Protein AF-A0A554VE42-F1 (afdb_monomer_lite)

Organism: NCBI:txid2047982

Foldseek 3Di:
DPDFDFWWKAAPPPRDIGGDDCADPPPRHNRIDTDTLVRLQVVLVVDPPVSVVVSVVRCVVRVND

Sequence (65 aa):
MEEFTGTYYICDECSHIYDYDDLCPDCGSGFVTDLNANEVKQRALNEPVSEYRRLHDMLLKHDDL

Secondary structure (DSSP, 8-state):
------EEEEETTT--EEES-SS-TTT----EEEEEHHHHHHHHTTS-HHHHHHHHHHHHHTT--

pLDDT: mean 86.84, std 11.84, range [42.41, 94.75]

Radius of gyration: 11.36 Å; chains: 1; bounding box: 24×23×32 Å

Structure (mmCIF, N/CA/C/O backbone):
data_AF-A0A554VE42-F1
#
_entry.id   AF-A0A554VE42-F1
#
loop_
_atom_site.group_PDB
_atom_site.id
_atom_site.type_symbol
_atom_site.label_atom_id
_atom_site.label_alt_id
_atom_site.label_comp_id
_atom_site.label_asym_id
_atom_site.label_entity_id
_atom_site.label_seq_id
_atom_site.pdbx_PDB_ins_code
_atom_site.Cartn_x
_atom_site.Cartn_y
_atom_site.Cartn_z
_atom_site.occupancy
_atom_site.B_iso_or_equiv
_atom_site.auth_seq_id
_atom_site.auth_comp_id
_atom_site.auth_asym_id
_atom_site.auth_atom_id
_atom_site.pdbx_PDB_model_num
ATOM 1 N N . MET A 1 1 ? 4.468 6.555 -23.825 1.00 42.41 1 MET A N 1
ATOM 2 C CA . MET A 1 1 ? 3.310 6.378 -22.933 1.00 42.41 1 MET A CA 1
ATOM 3 C C . MET A 1 1 ? 3.718 5.225 -22.058 1.00 42.41 1 MET A C 1
ATOM 5 O O . MET A 1 1 ? 3.840 4.139 -22.597 1.00 42.41 1 MET A O 1
ATOM 9 N N . GLU A 1 2 ? 4.129 5.488 -20.821 1.00 49.22 2 GLU A N 1
ATOM 10 C CA . GLU A 1 2 ? 4.485 4.409 -19.894 1.00 49.22 2 GLU A CA 1
ATOM 11 C C . GLU A 1 2 ? 3.200 3.628 -19.622 1.00 49.22 2 GLU A C 1
ATOM 13 O O . GLU A 1 2 ? 2.213 4.181 -19.132 1.00 49.22 2 GLU A O 1
ATOM 18 N N . GLU A 1 3 ? 3.165 2.405 -20.143 1.00 47.94 3 GLU A N 1
ATOM 19 C CA . GLU A 1 3 ? 2.017 1.519 -20.056 1.00 47.94 3 GLU A CA 1
ATOM 20 C C . GLU A 1 3 ? 1.875 1.073 -18.602 1.00 47.94 3 GLU A C 1
ATOM 22 O O . GLU A 1 3 ? 2.797 0.547 -17.993 1.00 47.94 3 GLU A O 1
ATOM 27 N N . PHE A 1 4 ? 0.707 1.363 -18.050 1.00 53.00 4 PHE A N 1
ATOM 28 C CA . PHE A 1 4 ? 0.260 0.978 -16.720 1.00 53.00 4 PHE A CA 1
ATOM 29 C C . PHE A 1 4 ? 0.294 -0.549 -16.578 1.00 53.00 4 PHE A C 1
ATOM 31 O O . PHE A 1 4 ? -0.392 -1.220 -17.354 1.00 53.00 4 PHE A O 1
ATOM 38 N N . THR A 1 5 ? 1.030 -1.104 -15.605 1.00 58.16 5 THR A N 1
ATOM 39 C CA . THR A 1 5 ? 1.027 -2.565 -15.389 1.00 58.16 5 THR A CA 1
ATOM 40 C C . THR A 1 5 ? 0.576 -3.014 -13.998 1.00 58.16 5 THR A C 1
ATOM 42 O O . THR A 1 5 ? -0.133 -4.019 -13.918 1.00 58.16 5 THR A O 1
ATOM 45 N N . GLY A 1 6 ? 0.858 -2.273 -12.920 1.00 63.25 6 GLY A N 1
ATOM 46 C CA . GLY A 1 6 ? 0.417 -2.655 -11.572 1.00 63.25 6 GLY A CA 1
ATOM 47 C C . GLY A 1 6 ? -0.948 -2.095 -11.155 1.00 63.25 6 GLY A C 1
ATOM 48 O O . GLY A 1 6 ? -1.163 -0.880 -11.147 1.00 63.25 6 GLY A O 1
ATOM 49 N N . THR A 1 7 ? -1.861 -2.985 -10.749 1.00 80.50 7 THR A N 1
ATOM 50 C CA . THR A 1 7 ? -3.012 -2.642 -9.892 1.00 80.50 7 THR A CA 1
ATOM 51 C C . THR A 1 7 ? -2.645 -2.989 -8.454 1.00 80.50 7 THR A C 1
ATOM 53 O O . THR A 1 7 ? -2.296 -4.132 -8.164 1.00 80.50 7 THR A O 1
ATOM 56 N N . TYR A 1 8 ? -2.699 -1.996 -7.575 1.00 90.94 8 TYR A N 1
ATOM 57 C CA . TYR A 1 8 ? -2.390 -2.111 -6.153 1.00 90.94 8 TYR A CA 1
ATOM 58 C C . TYR A 1 8 ? -3.670 -1.964 -5.342 1.00 90.94 8 TYR A C 1
ATOM 60 O O . TYR A 1 8 ? -4.624 -1.343 -5.805 1.00 90.94 8 TYR A O 1
ATOM 68 N N . TYR A 1 9 ? -3.681 -2.465 -4.112 1.00 93.25 9 TYR A N 1
ATOM 69 C CA . TYR A 1 9 ? -4.824 -2.321 -3.221 1.00 93.25 9 TYR A CA 1
ATOM 70 C C . TYR A 1 9 ? -4.490 -1.514 -1.992 1.00 93.25 9 TYR A C 1
ATOM 72 O O . TYR A 1 9 ? -3.432 -1.681 -1.396 1.00 93.25 9 TYR A O 1
ATOM 80 N N . ILE A 1 10 ? -5.425 -0.656 -1.591 1.00 93.75 10 ILE A N 1
ATOM 81 C CA . ILE A 1 10 ? -5.463 -0.093 -0.248 1.00 93.75 10 ILE A CA 1
ATOM 82 C C . ILE A 1 10 ? -6.653 -0.670 0.503 1.00 93.75 10 ILE A C 1
ATOM 84 O O . ILE A 1 10 ? -7.770 -0.682 -0.002 1.00 93.75 10 ILE A O 1
ATOM 88 N N . CYS A 1 11 ? -6.416 -1.158 1.716 1.00 94.50 11 CYS A N 1
ATOM 89 C CA . CYS A 1 11 ? -7.490 -1.591 2.594 1.00 94.50 11 CYS A CA 1
ATOM 90 C C . CYS A 1 11 ? -8.228 -0.384 3.179 1.00 94.50 11 CYS A C 1
ATOM 92 O O . CYS A 1 11 ? -7.601 0.482 3.785 1.00 94.50 11 CYS A O 1
ATOM 94 N N . ASP A 1 12 ? -9.555 -0.361 3.086 1.00 92.69 12 ASP A N 1
ATOM 95 C CA . ASP A 1 12 ? -10.353 0.760 3.598 1.00 92.69 12 ASP A CA 1
ATOM 96 C C . ASP A 1 12 ? -10.426 0.785 5.139 1.00 92.69 12 ASP A C 1
ATOM 98 O O . ASP A 1 12 ? -10.638 1.838 5.737 1.00 92.69 12 ASP A O 1
ATOM 102 N N . GLU A 1 13 ? -10.191 -0.357 5.794 1.00 93.88 13 GLU A N 1
ATOM 103 C CA . GLU A 1 13 ? -10.283 -0.499 7.255 1.00 93.88 13 GLU A CA 1
ATOM 104 C C . GLU A 1 13 ? -8.987 -0.097 7.974 1.00 93.88 13 GLU A C 1
ATOM 106 O O . GLU A 1 13 ? -9.025 0.573 9.006 1.00 93.88 13 GLU A O 1
ATOM 111 N N . CYS A 1 14 ? -7.826 -0.504 7.445 1.00 91.75 14 CYS A N 1
ATOM 112 C CA . CYS A 1 14 ? -6.524 -0.239 8.071 1.00 91.75 14 CYS A CA 1
ATOM 113 C C . CYS A 1 14 ? -5.590 0.644 7.233 1.00 91.75 14 CYS A C 1
ATOM 115 O O . CYS A 1 14 ? -4.475 0.923 7.664 1.00 91.75 14 CYS A O 1
ATOM 117 N N . SER A 1 15 ? -6.025 1.094 6.049 1.00 91.69 15 SER A N 1
ATOM 118 C CA . SER A 1 15 ? -5.229 1.906 5.112 1.00 91.69 15 SER A CA 1
ATOM 119 C C . SER A 1 15 ? -3.922 1.251 4.644 1.00 91.69 15 SER A C 1
ATOM 121 O O . SER A 1 15 ? -3.061 1.922 4.078 1.00 91.69 15 SER A O 1
ATOM 123 N N . HIS A 1 16 ? -3.771 -0.063 4.836 1.00 92.38 16 HIS A N 1
ATOM 124 C CA . HIS A 1 16 ? -2.602 -0.804 4.378 1.00 92.38 16 HIS A CA 1
ATOM 125 C C . HIS A 1 16 ? -2.607 -0.923 2.853 1.00 92.38 16 HIS A C 1
ATOM 127 O O . HIS A 1 16 ? -3.595 -1.384 2.282 1.00 92.38 16 HIS A O 1
ATOM 133 N N . ILE A 1 17 ? -1.503 -0.528 2.212 1.00 93.94 17 ILE A N 1
ATOM 134 C CA . ILE A 1 17 ? -1.309 -0.657 0.761 1.00 93.94 17 ILE A CA 1
ATOM 135 C C . ILE A 1 17 ? -0.508 -1.928 0.455 1.00 93.94 17 ILE A C 1
ATOM 137 O O . ILE A 1 17 ? 0.546 -2.154 1.053 1.00 93.94 17 ILE A O 1
ATOM 141 N N . TYR A 1 18 ? -0.972 -2.751 -0.473 1.00 91.19 18 TYR A N 1
ATOM 142 C CA . TYR A 1 18 ? -0.357 -4.030 -0.817 1.00 91.19 18 TYR A CA 1
ATOM 143 C C . TYR A 1 18 ? -0.611 -4.393 -2.285 1.00 91.19 18 TYR A C 1
ATOM 145 O O . TYR A 1 18 ? -1.347 -3.706 -2.995 1.00 91.19 18 TYR A O 1
ATOM 153 N N . ASP A 1 19 ? 0.061 -5.446 -2.745 1.00 88.06 19 ASP A N 1
ATOM 154 C CA . ASP A 1 19 ? -0.136 -6.011 -4.080 1.00 88.06 19 ASP A CA 1
ATOM 155 C C . ASP A 1 19 ? -1.533 -6.626 -4.232 1.00 88.06 19 ASP A C 1
ATOM 157 O O . ASP A 1 19 ? -2.251 -6.807 -3.253 1.00 88.06 19 ASP A O 1
ATOM 161 N N . TYR A 1 20 ? -1.920 -6.972 -5.460 1.00 80.81 20 TYR A N 1
ATOM 162 C CA . TYR A 1 20 ? -3.170 -7.686 -5.708 1.00 80.81 20 TYR A CA 1
ATOM 163 C C . TYR A 1 20 ? -3.243 -8.983 -4.878 1.00 80.81 20 TYR A C 1
ATOM 165 O O . TYR A 1 20 ? -2.482 -9.921 -5.121 1.00 80.81 20 TYR A O 1
ATOM 173 N N . ASP A 1 21 ? -4.173 -9.034 -3.924 1.00 80.69 21 ASP A N 1
ATOM 174 C CA . ASP A 1 21 ? -4.485 -10.193 -3.084 1.00 80.69 21 ASP A CA 1
ATOM 175 C C . ASP A 1 21 ? -5.995 -10.200 -2.770 1.00 80.69 21 ASP A C 1
ATOM 177 O O . ASP A 1 21 ? -6.660 -9.170 -2.903 1.00 80.69 21 ASP A O 1
ATOM 181 N N . ASP A 1 22 ? -6.548 -11.351 -2.376 1.00 80.75 22 ASP A N 1
ATOM 182 C CA . ASP A 1 22 ? -7.990 -11.507 -2.125 1.00 80.75 22 ASP A CA 1
ATOM 183 C C . ASP A 1 22 ? -8.442 -10.751 -0.863 1.00 80.75 22 ASP A C 1
ATOM 185 O O . ASP A 1 22 ? -9.600 -10.339 -0.758 1.00 80.75 22 ASP A O 1
ATOM 189 N N . LEU A 1 23 ? -7.546 -10.598 0.118 1.00 89.88 23 LEU A N 1
ATOM 190 C CA . LEU A 1 23 ? -7.809 -9.939 1.396 1.00 89.88 23 LEU A CA 1
ATOM 191 C C . LEU A 1 23 ? -6.598 -9.117 1.839 1.00 89.88 23 LEU A C 1
ATOM 193 O O . LEU A 1 23 ? -5.451 -9.441 1.542 1.00 89.88 23 LEU A O 1
ATOM 197 N N . CYS A 1 24 ? -6.845 -8.096 2.657 1.00 92.25 24 CYS A N 1
ATOM 198 C CA . CYS A 1 24 ? -5.773 -7.322 3.262 1.00 92.25 24 CYS A CA 1
ATOM 199 C C . CYS A 1 24 ? -4.879 -8.221 4.136 1.00 92.25 24 CYS A C 1
ATOM 201 O O . CYS A 1 24 ? -5.375 -8.783 5.114 1.00 92.25 24 CYS A O 1
ATOM 203 N N . PRO A 1 25 ? -3.558 -8.291 3.897 1.00 90.19 25 PRO A N 1
ATOM 204 C CA . PRO A 1 25 ? -2.664 -9.173 4.649 1.00 90.19 25 PRO A CA 1
ATOM 205 C C . PRO A 1 25 ? -2.496 -8.758 6.117 1.00 90.19 25 PRO A C 1
ATOM 207 O O . PRO A 1 25 ? -2.162 -9.589 6.956 1.00 90.19 25 PRO 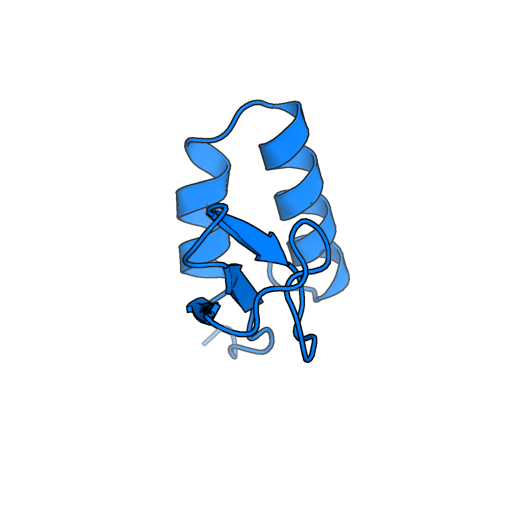A O 1
ATOM 210 N N . ASP A 1 26 ? -2.730 -7.481 6.432 1.00 90.62 26 ASP A N 1
ATOM 211 C CA . ASP A 1 26 ? -2.583 -6.948 7.789 1.00 90.62 26 ASP A CA 1
ATOM 212 C C . ASP A 1 26 ? -3.814 -7.215 8.679 1.00 90.62 26 ASP A C 1
ATOM 214 O O . ASP A 1 26 ? -3.687 -7.737 9.785 1.00 90.62 26 ASP A O 1
ATOM 218 N N . CYS A 1 27 ? -5.024 -6.913 8.188 1.00 92.25 27 CYS A N 1
ATOM 219 C CA . CYS A 1 27 ? -6.260 -7.019 8.975 1.00 92.25 27 CYS A CA 1
ATOM 220 C C . CYS A 1 27 ? -7.242 -8.111 8.508 1.00 92.25 27 CYS A C 1
ATOM 222 O O . CYS A 1 27 ? -8.217 -8.389 9.205 1.00 92.25 27 CYS A O 1
ATOM 224 N N . GLY A 1 28 ? -7.018 -8.725 7.343 1.00 91.06 28 GLY A N 1
ATOM 225 C CA . GLY A 1 28 ? -7.893 -9.744 6.751 1.00 91.06 28 GLY A CA 1
ATOM 226 C C . GLY A 1 28 ? -9.191 -9.213 6.131 1.00 91.06 28 GLY A C 1
ATOM 227 O O . GLY A 1 28 ? -10.067 -10.009 5.800 1.00 91.06 28 GLY A O 1
ATOM 228 N N . SER A 1 29 ? -9.354 -7.892 5.996 1.00 91.94 29 SER 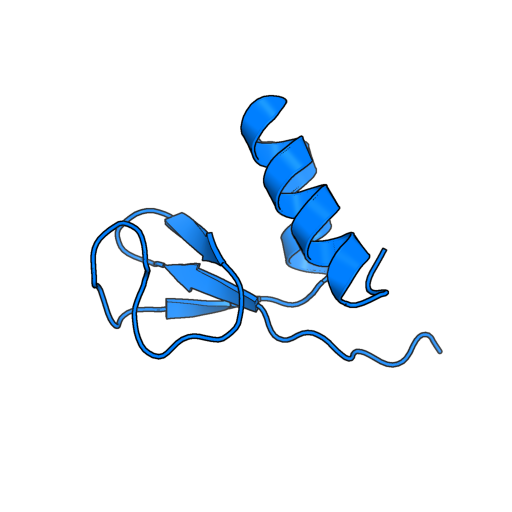A N 1
ATOM 229 C CA . SER A 1 29 ? -10.545 -7.290 5.382 1.00 91.94 29 SER A CA 1
ATOM 230 C C . SER A 1 29 ? -10.568 -7.487 3.864 1.00 91.94 29 SER A C 1
ATOM 232 O O . SER A 1 29 ? -9.536 -7.363 3.209 1.00 91.94 29 SER A O 1
ATOM 234 N N . GLY A 1 30 ? -11.756 -7.735 3.307 1.00 89.31 30 GLY A N 1
ATOM 235 C CA . GLY A 1 30 ? -12.004 -7.748 1.858 1.00 89.31 30 GLY A CA 1
ATOM 236 C C . GLY A 1 30 ? -12.505 -6.412 1.299 1.00 89.31 30 GLY A C 1
ATOM 237 O O . GLY A 1 30 ? -12.847 -6.337 0.123 1.00 89.31 30 GLY A O 1
ATOM 238 N N . PHE A 1 31 ? -12.598 -5.368 2.13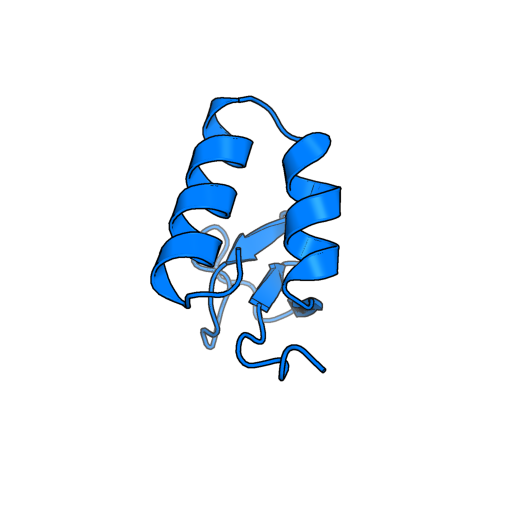0 1.00 89.75 31 PHE A N 1
ATOM 239 C CA . PHE A 1 31 ? -12.950 -4.018 1.684 1.00 89.75 31 PHE A CA 1
ATOM 240 C C . PHE A 1 31 ? -11.684 -3.275 1.262 1.00 89.75 31 PHE A C 1
ATOM 242 O O . PHE A 1 31 ? -10.840 -2.925 2.100 1.00 89.75 31 PHE A O 1
ATOM 249 N N . VAL A 1 32 ? -11.530 -3.121 -0.052 1.00 91.88 32 VAL A N 1
ATOM 250 C CA . VAL A 1 32 ? -10.321 -2.602 -0.687 1.00 91.88 32 VAL A CA 1
ATOM 251 C C . VAL A 1 32 ? -10.683 -1.642 -1.808 1.00 91.88 32 VAL A C 1
ATOM 253 O O . VAL A 1 32 ? -11.692 -1.818 -2.493 1.00 91.88 32 VAL A O 1
ATOM 256 N N . THR A 1 33 ? -9.811 -0.667 -2.024 1.00 91.75 33 THR A N 1
ATOM 257 C CA . THR A 1 33 ? -9.873 0.261 -3.149 1.00 91.75 33 THR A CA 1
ATOM 258 C C . THR A 1 33 ? -8.672 0.022 -4.068 1.00 91.75 33 THR A C 1
ATOM 260 O O . THR A 1 33 ? -7.535 -0.065 -3.596 1.00 91.75 33 THR A O 1
ATOM 263 N N . ASP A 1 34 ? -8.913 -0.073 -5.378 1.00 91.19 34 ASP A N 1
ATOM 264 C CA . ASP A 1 34 ? -7.861 -0.114 -6.396 1.00 91.19 34 ASP A CA 1
ATOM 265 C C . ASP A 1 34 ? -7.072 1.203 -6.412 1.00 91.19 34 ASP A C 1
ATOM 267 O O . ASP A 1 34 ? -7.642 2.294 -6.476 1.00 91.19 34 ASP A O 1
ATOM 271 N N . LEU A 1 35 ? -5.749 1.093 -6.406 1.00 90.56 35 LEU A N 1
ATOM 272 C CA . LEU A 1 35 ? -4.808 2.179 -6.622 1.00 90.56 35 LEU A CA 1
ATOM 273 C C . LEU A 1 35 ? -3.920 1.856 -7.812 1.00 90.56 35 LEU A C 1
ATOM 275 O O . LEU A 1 35 ? -3.533 0.712 -8.054 1.00 90.56 35 LEU A O 1
ATOM 279 N N . ASN A 1 36 ? -3.509 2.900 -8.510 1.00 90.06 36 ASN A N 1
ATOM 280 C CA . ASN A 1 36 ? -2.446 2.786 -9.488 1.00 90.06 36 ASN A CA 1
ATOM 281 C C . ASN A 1 36 ? -1.058 3.118 -8.932 1.00 90.06 36 ASN A C 1
ATOM 283 O O . ASN A 1 36 ? -0.924 3.742 -7.879 1.00 90.06 36 ASN A O 1
ATOM 287 N N . ALA A 1 37 ? -0.016 2.767 -9.691 1.00 90.06 37 ALA A N 1
ATOM 288 C CA . ALA A 1 37 ? 1.375 3.043 -9.333 1.00 90.06 37 ALA A CA 1
ATOM 289 C C . ALA A 1 37 ? 1.625 4.517 -8.959 1.00 90.06 37 ALA A C 1
ATOM 291 O O . ALA A 1 37 ? 2.296 4.800 -7.967 1.00 90.06 37 ALA A O 1
ATOM 292 N N . ASN A 1 38 ? 1.057 5.475 -9.701 1.00 90.00 38 ASN A N 1
ATOM 293 C CA . ASN A 1 38 ? 1.226 6.899 -9.395 1.00 90.00 38 ASN A CA 1
ATOM 294 C C . ASN A 1 38 ? 0.536 7.299 -8.084 1.00 90.00 38 ASN A C 1
ATOM 296 O O . ASN A 1 38 ? 1.102 8.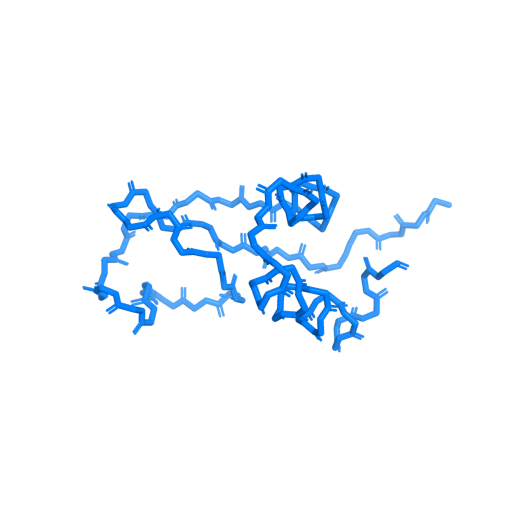073 -7.314 1.00 90.00 38 ASN A O 1
ATOM 300 N N . GLU A 1 39 ? -0.650 6.769 -7.796 1.00 92.12 39 GLU A N 1
ATOM 301 C CA . GLU A 1 39 ? -1.345 6.997 -6.527 1.00 92.12 39 GLU A CA 1
ATOM 302 C C . GLU A 1 39 ? -0.561 6.416 -5.349 1.00 92.12 39 GLU A C 1
ATOM 304 O O . GLU A 1 39 ? -0.403 7.091 -4.329 1.00 92.12 39 GLU A O 1
ATOM 309 N N . VAL A 1 40 ? -0.002 5.212 -5.506 1.00 92.25 40 VAL A N 1
ATOM 310 C CA . VAL A 1 40 ? 0.873 4.596 -4.500 1.00 92.25 40 VAL A CA 1
ATOM 311 C C . VAL A 1 40 ? 2.127 5.444 -4.282 1.00 92.25 40 VAL A C 1
ATOM 313 O O . VAL A 1 40 ? 2.454 5.735 -3.133 1.00 92.25 40 VAL A O 1
ATOM 316 N N . LYS A 1 41 ? 2.784 5.930 -5.348 1.00 91.06 41 LYS A N 1
ATOM 317 C CA . LYS A 1 41 ? 3.940 6.845 -5.246 1.00 91.06 41 LYS A CA 1
ATOM 318 C C . LYS A 1 41 ? 3.596 8.109 -4.463 1.00 91.06 41 LYS A C 1
ATOM 320 O O . LYS A 1 41 ? 4.313 8.470 -3.534 1.00 91.06 41 LYS A O 1
ATOM 325 N N . GLN A 1 42 ? 2.500 8.784 -4.816 1.00 92.00 42 GLN A N 1
ATOM 326 C CA . GLN A 1 42 ? 2.089 10.024 -4.149 1.00 92.00 42 GLN A CA 1
ATOM 327 C C . GLN A 1 42 ? 1.749 9.801 -2.672 1.00 92.00 42 GLN A C 1
ATOM 329 O O . GLN A 1 42 ? 2.090 10.631 -1.829 1.00 92.00 42 GLN A O 1
ATOM 334 N N . ARG A 1 43 ? 1.112 8.674 -2.336 1.00 91.75 43 ARG A N 1
ATOM 335 C CA . ARG A 1 43 ? 0.835 8.310 -0.941 1.00 91.75 43 ARG A CA 1
ATOM 336 C C . ARG A 1 43 ? 2.111 7.994 -0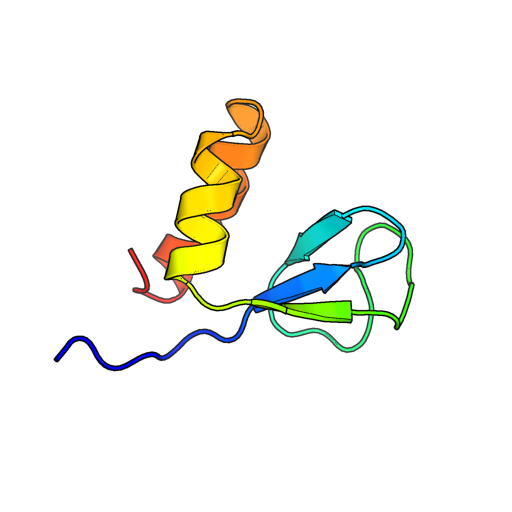.175 1.00 91.75 43 ARG A C 1
ATOM 338 O O . ARG A 1 43 ? 2.304 8.558 0.895 1.00 91.75 43 ARG A O 1
ATOM 345 N N . ALA A 1 44 ? 3.009 7.192 -0.748 1.00 92.19 44 ALA A N 1
ATOM 346 C CA . ALA A 1 44 ? 4.268 6.808 -0.117 1.00 92.19 44 ALA A CA 1
ATOM 347 C C . ALA A 1 44 ? 5.095 8.023 0.330 1.00 92.19 44 ALA A C 1
ATOM 349 O O . ALA A 1 44 ? 5.710 7.984 1.391 1.00 92.19 44 ALA A O 1
ATOM 350 N N . LEU A 1 45 ? 5.083 9.122 -0.434 1.00 92.06 45 LEU A N 1
ATOM 351 C CA . LEU A 1 45 ? 5.789 10.362 -0.078 1.00 92.06 45 LEU A CA 1
ATOM 352 C C . LEU A 1 45 ? 5.299 11.013 1.227 1.00 92.06 45 LEU A C 1
ATOM 354 O O . LEU A 1 45 ? 6.039 11.795 1.823 1.00 92.06 45 LEU A O 1
ATOM 358 N N . ASN A 1 46 ? 4.072 10.715 1.657 1.00 93.00 46 ASN A N 1
ATOM 359 C CA . ASN A 1 46 ? 3.482 11.231 2.893 1.00 93.00 46 ASN A CA 1
ATOM 360 C C . ASN A 1 46 ? 3.597 10.248 4.070 1.00 93.00 46 ASN A C 1
ATOM 362 O O . ASN A 1 46 ? 3.234 10.599 5.192 1.00 93.00 46 ASN A O 1
ATOM 366 N N . GLU A 1 47 ? 4.110 9.042 3.830 1.00 91.94 47 GLU A N 1
ATOM 367 C CA . GLU A 1 47 ? 4.267 8.002 4.842 1.00 91.94 47 GLU A CA 1
ATOM 368 C C . GLU A 1 47 ? 5.624 8.097 5.570 1.00 91.94 47 GLU A C 1
ATOM 370 O O . GLU A 1 47 ? 6.586 8.691 5.066 1.00 91.94 47 GLU A O 1
ATOM 375 N N . PRO A 1 48 ? 5.760 7.488 6.764 1.00 94.75 48 PRO A N 1
ATOM 376 C CA . PRO A 1 48 ? 7.049 7.349 7.433 1.00 94.75 48 PRO A CA 1
ATOM 377 C C . PRO A 1 48 ? 8.089 6.650 6.544 1.00 94.75 48 PRO A C 1
ATOM 379 O O . PRO A 1 48 ? 7.757 5.773 5.753 1.00 94.75 48 PRO A O 1
ATOM 382 N N . VAL A 1 49 ? 9.379 6.953 6.738 1.00 93.38 49 VAL A N 1
ATOM 383 C CA . VAL A 1 49 ? 10.487 6.424 5.906 1.00 93.38 49 VAL A CA 1
ATOM 384 C C . VAL A 1 49 ? 10.479 4.895 5.775 1.00 93.38 49 VAL A C 1
ATOM 386 O O . VAL A 1 49 ? 10.812 4.367 4.715 1.00 93.38 49 VAL A O 1
ATOM 389 N N . SER A 1 50 ? 10.111 4.173 6.837 1.00 93.00 50 SER A N 1
ATOM 390 C CA . SER A 1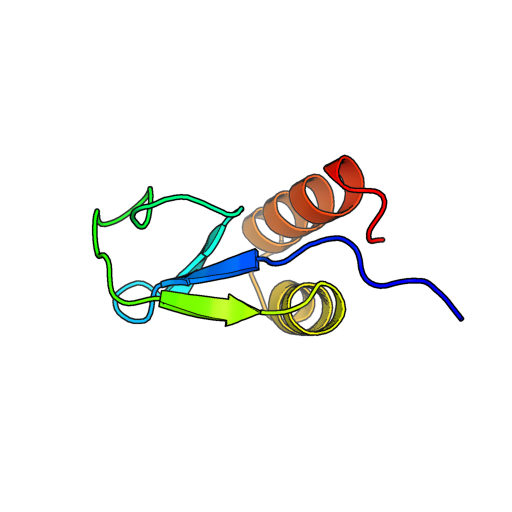 50 ? 9.998 2.711 6.810 1.00 93.00 50 SER A CA 1
ATOM 391 C C . SER A 1 50 ? 8.939 2.230 5.821 1.00 93.00 50 SER A C 1
ATOM 393 O O . SER A 1 50 ? 9.175 1.270 5.093 1.00 93.00 50 SER A O 1
ATOM 395 N N . GLU A 1 51 ? 7.804 2.921 5.779 1.00 91.50 51 GLU A N 1
ATOM 396 C CA . GLU A 1 51 ? 6.671 2.569 4.935 1.00 91.50 51 GLU A CA 1
ATOM 397 C C . GLU A 1 51 ? 6.865 3.071 3.505 1.00 91.50 51 GLU A C 1
ATOM 399 O O . GLU A 1 51 ? 6.665 2.308 2.563 1.00 91.50 51 GLU A O 1
ATOM 404 N N . TYR A 1 52 ? 7.408 4.282 3.330 1.00 94.06 52 TYR A N 1
ATOM 405 C CA . TYR A 1 52 ? 7.891 4.754 2.032 1.00 94.06 52 TYR A CA 1
ATOM 406 C C . TYR A 1 52 ? 8.808 3.718 1.377 1.00 94.06 52 TYR A C 1
ATOM 408 O O . TYR A 1 52 ? 8.619 3.367 0.216 1.00 94.06 52 TYR A O 1
ATOM 416 N N . ARG A 1 53 ? 9.786 3.189 2.124 1.00 94.44 53 ARG A N 1
ATOM 417 C CA . ARG A 1 53 ? 10.735 2.205 1.596 1.00 94.44 53 ARG A CA 1
ATOM 418 C C . ARG A 1 53 ? 10.048 0.898 1.207 1.00 94.44 53 ARG A C 1
ATOM 420 O O . ARG A 1 53 ? 10.361 0.356 0.155 1.00 94.44 53 ARG A O 1
ATOM 427 N N . ARG A 1 54 ? 9.088 0.425 2.009 1.00 94.38 54 ARG A N 1
ATOM 428 C CA . ARG A 1 54 ? 8.292 -0.768 1.690 1.00 94.38 54 ARG A CA 1
ATOM 429 C C . ARG A 1 54 ? 7.509 -0.586 0.387 1.00 94.38 54 ARG A C 1
ATOM 431 O O . ARG A 1 54 ? 7.578 -1.453 -0.478 1.00 94.38 54 ARG A O 1
ATOM 438 N N . LEU A 1 55 ? 6.799 0.534 0.242 1.00 93.06 55 LEU A N 1
ATOM 439 C CA . LEU A 1 55 ? 6.002 0.843 -0.950 1.00 93.06 55 LEU A CA 1
ATOM 440 C C . LEU A 1 55 ? 6.879 1.080 -2.182 1.00 93.06 55 LEU A C 1
ATOM 442 O O . LEU A 1 55 ? 6.547 0.632 -3.273 1.00 93.06 55 LEU A O 1
ATOM 446 N N . HIS A 1 56 ? 8.028 1.727 -2.006 1.00 92.62 56 HIS A N 1
ATOM 447 C CA . HIS A 1 56 ? 9.015 1.915 -3.062 1.00 92.62 56 HIS A CA 1
ATOM 448 C C . HIS A 1 56 ? 9.590 0.577 -3.547 1.00 92.62 56 HIS A C 1
ATOM 450 O O . HIS A 1 56 ? 9.679 0.347 -4.749 1.00 92.62 56 HIS A O 1
ATOM 456 N N . ASP A 1 57 ? 9.955 -0.325 -2.631 1.00 92.12 57 ASP A N 1
ATOM 457 C CA . ASP A 1 57 ? 10.446 -1.663 -2.981 1.00 92.12 57 ASP A CA 1
ATOM 458 C C . ASP A 1 57 ? 9.352 -2.514 -3.647 1.00 92.12 57 ASP A C 1
ATOM 460 O O . ASP A 1 57 ? 9.656 -3.333 -4.511 1.00 92.12 57 ASP A O 1
ATOM 464 N N . MET A 1 58 ? 8.086 -2.324 -3.265 1.00 90.44 58 MET A N 1
ATOM 465 C CA . MET A 1 58 ? 6.934 -2.953 -3.917 1.00 90.44 58 MET A CA 1
ATOM 466 C C . MET A 1 58 ? 6.789 -2.471 -5.367 1.00 90.44 58 MET A C 1
ATOM 468 O O . MET A 1 58 ? 6.797 -3.296 -6.272 1.00 90.44 58 MET A O 1
ATOM 472 N N . LEU A 1 59 ? 6.767 -1.154 -5.600 1.00 89.88 59 LEU A N 1
ATOM 473 C CA . LEU A 1 59 ? 6.709 -0.569 -6.948 1.00 89.88 59 LEU A CA 1
ATOM 474 C C . LEU A 1 59 ? 7.898 -1.007 -7.822 1.00 89.88 59 LEU A C 1
ATOM 476 O O . LEU A 1 59 ? 7.721 -1.341 -8.990 1.00 89.88 59 LEU A O 1
ATOM 480 N N . LEU A 1 60 ? 9.108 -1.066 -7.250 1.00 90.25 60 LEU A N 1
ATOM 481 C CA . LEU A 1 60 ? 10.312 -1.514 -7.959 1.00 90.25 60 LEU A CA 1
ATOM 482 C C . LEU A 1 60 ? 10.196 -2.956 -8.470 1.00 90.25 60 LEU A C 1
ATOM 484 O O . LEU A 1 60 ? 10.703 -3.260 -9.546 1.00 90.25 60 LEU A O 1
ATOM 488 N N . LYS A 1 61 ? 9.558 -3.857 -7.707 1.00 87.56 61 LYS A N 1
ATOM 489 C CA . LYS A 1 61 ? 9.394 -5.268 -8.106 1.00 87.56 61 LYS A CA 1
ATOM 490 C C . LYS A 1 61 ? 8.548 -5.434 -9.364 1.00 87.56 61 LYS A C 1
ATOM 492 O O . LYS A 1 61 ? 8.741 -6.421 -10.069 1.00 87.56 61 LYS A O 1
ATOM 497 N N . HIS A 1 62 ? 7.647 -4.492 -9.622 1.00 84.75 62 HIS A N 1
ATOM 498 C CA . HIS A 1 62 ? 6.748 -4.506 -10.776 1.00 84.75 62 HIS A CA 1
ATOM 499 C C . HIS A 1 62 ? 7.227 -3.612 -11.925 1.00 84.75 62 HIS A C 1
ATOM 501 O O . HIS A 1 62 ? 6.489 -3.434 -12.882 1.00 84.75 62 HIS A O 1
ATOM 507 N N . ASP A 1 63 ? 8.452 -3.071 -11.852 1.00 84.44 63 ASP A N 1
ATOM 508 C CA . ASP A 1 63 ? 9.001 -2.118 -12.839 1.00 84.44 63 ASP A CA 1
ATOM 509 C C . ASP A 1 63 ? 8.151 -0.832 -12.977 1.00 84.44 63 ASP A C 1
ATOM 511 O O . ASP A 1 63 ? 8.181 -0.141 -13.987 1.00 84.44 63 ASP A O 1
ATOM 515 N N . ASP A 1 64 ? 7.397 -0.482 -11.929 1.00 82.69 64 ASP A N 1
ATOM 516 C CA . ASP A 1 64 ? 6.423 0.616 -11.926 1.00 82.69 64 ASP A CA 1
ATOM 517 C C . ASP A 1 64 ? 7.004 1.932 -11.357 1.00 82.69 64 ASP A C 1
ATOM 519 O O . ASP A 1 64 ? 6.243 2.839 -10.999 1.00 82.69 64 ASP A O 1
ATOM 523 N N . LEU A 1 65 ? 8.333 2.061 -11.216 1.00 75.56 65 LEU A N 1
ATOM 524 C CA . LEU A 1 65 ? 9.021 3.223 -10.614 1.00 75.56 65 LEU A CA 1
ATOM 525 C C . LEU A 1 65 ? 9.335 4.363 -11.584 1.00 75.56 65 LEU A C 1
ATOM 527 O O . LEU A 1 65 ? 9.835 4.106 -12.690 1.00 75.56 65 LEU A O 1
#